Protein AF-A0A6G0MC80-F1 (afdb_monomer_lite)

pLDDT: mean 71.95, std 14.94, range [43.91, 88.69]

Foldseek 3Di:
DDPLVVVVVVQVVQVKDWDQDDPPDRWIKIAHHPADPVDDELPGIDTHSVSVVVSVVVVVVVVVVVVVVVVVVVPDDPDDDDDDDD

Radius of gyration: 21.91 Å; chains: 1; bounding box: 46×22×78 Å

Organism: NCBI:txid53985

Sequence (86 aa):
MSGFTKRWAELTKQGWKSRRPTGLSDDHTYLRPGKTKKDLRGVDYFVGAEELMAYLDEIELAAARNDTAAQRGALGHGGDNIAEAG

Secondary structure (DSSP, 8-state):
--HHHHHHHHHHHTT-EEE---SS----EEE-TT--TTS-BTTTEEESHHHHHHHHHHHHHHHHHHHHHHHTTSS-----------

Structure (mmCIF, N/CA/C/O backbone):
data_AF-A0A6G0MC80-F1
#
_entry.id   AF-A0A6G0MC80-F1
#
loop_
_atom_site.group_PDB
_atom_site.id
_atom_site.type_symbol
_atom_site.label_atom_id
_atom_site.label_alt_id
_atom_site.label_comp_id
_atom_site.label_asym_id
_atom_site.label_entity_id
_atom_site.label_seq_id
_atom_site.pdbx_PDB_ins_code
_atom_site.Cartn_x
_atom_site.Cartn_y
_atom_site.Cartn_z
_atom_site.occupancy
_atom_site.B_iso_or_equiv
_atom_site.auth_seq_id
_atom_site.auth_comp_id
_atom_site.auth_asym_id
_atom_site.auth_atom_id
_atom_site.pdbx_PDB_model_num
ATOM 1 N N . MET A 1 1 ? 19.708 4.208 -5.669 1.00 46.78 1 MET A N 1
ATOM 2 C CA . MET A 1 1 ? 18.489 4.227 -4.829 1.00 46.78 1 MET A CA 1
ATOM 3 C C . MET A 1 1 ? 17.543 3.167 -5.363 1.00 46.78 1 MET A C 1
ATOM 5 O O . MET A 1 1 ? 17.137 3.272 -6.514 1.00 46.78 1 MET A O 1
ATOM 9 N N . SER A 1 2 ? 17.279 2.127 -4.578 1.00 63.38 2 SER A N 1
ATOM 10 C CA . SER A 1 2 ? 16.453 0.970 -4.947 1.00 63.38 2 SER A CA 1
ATOM 11 C C . SER A 1 2 ? 15.010 1.394 -5.265 1.00 63.38 2 SER A C 1
ATOM 13 O O . SER A 1 2 ? 14.500 2.325 -4.640 1.00 63.38 2 SER A O 1
ATOM 15 N N . GLY A 1 3 ? 14.338 0.723 -6.211 1.00 75.06 3 GLY A N 1
ATOM 16 C CA . GLY A 1 3 ? 12.968 1.069 -6.642 1.00 75.06 3 GLY A CA 1
ATOM 17 C C . GLY A 1 3 ? 11.953 1.138 -5.492 1.00 75.06 3 GLY A C 1
ATOM 18 O O . GLY A 1 3 ? 11.103 2.028 -5.466 1.00 75.06 3 GLY A O 1
ATOM 19 N N . PHE A 1 4 ? 12.136 0.295 -4.471 1.00 78.94 4 PHE A N 1
ATOM 20 C CA . PHE A 1 4 ? 11.351 0.301 -3.236 1.00 78.94 4 PHE A CA 1
ATOM 21 C C . PHE A 1 4 ? 11.342 1.662 -2.529 1.00 78.94 4 PHE A C 1
ATOM 23 O O . PHE A 1 4 ? 10.287 2.139 -2.132 1.00 78.94 4 PHE A O 1
ATOM 30 N N . THR A 1 5 ? 12.492 2.331 -2.393 1.00 81.44 5 THR A N 1
ATOM 31 C CA . THR A 1 5 ? 12.584 3.600 -1.652 1.00 81.44 5 THR A CA 1
ATOM 32 C C . THR A 1 5 ? 11.783 4.711 -2.328 1.00 81.44 5 THR A C 1
ATOM 34 O O . THR A 1 5 ? 11.151 5.514 -1.645 1.00 81.44 5 THR A O 1
ATOM 37 N N . LYS A 1 6 ? 11.777 4.744 -3.667 1.00 84.19 6 LYS A N 1
ATOM 38 C CA . LYS A 1 6 ? 10.980 5.712 -4.432 1.00 84.19 6 LYS A CA 1
ATOM 39 C C . LYS A 1 6 ? 9.487 5.438 -4.281 1.00 84.19 6 LYS A C 1
ATOM 41 O O . LYS A 1 6 ? 8.744 6.352 -3.943 1.00 84.19 6 LYS A O 1
ATOM 46 N N . ARG A 1 7 ? 9.067 4.180 -4.462 1.00 83.62 7 ARG A N 1
ATOM 47 C CA . ARG A 1 7 ? 7.667 3.769 -4.267 1.00 83.62 7 ARG A CA 1
ATOM 48 C C . ARG A 1 7 ? 7.203 4.063 -2.841 1.00 83.62 7 ARG A C 1
ATOM 50 O O . ARG A 1 7 ? 6.158 4.668 -2.643 1.00 83.62 7 ARG A O 1
ATOM 57 N N . TRP A 1 8 ? 8.023 3.745 -1.843 1.00 85.88 8 TRP A N 1
ATOM 58 C CA . TRP A 1 8 ? 7.737 4.047 -0.444 1.00 85.88 8 TRP A CA 1
ATOM 59 C C . TRP A 1 8 ? 7.558 5.548 -0.178 1.00 85.88 8 TRP A C 1
ATOM 61 O O . TRP A 1 8 ? 6.654 5.923 0.563 1.00 85.88 8 TRP A O 1
ATOM 71 N N . ALA A 1 9 ? 8.362 6.414 -0.805 1.00 87.56 9 ALA A N 1
ATOM 72 C CA . ALA A 1 9 ? 8.210 7.865 -0.687 1.00 87.56 9 ALA A CA 1
ATOM 73 C C . ALA A 1 9 ? 6.879 8.383 -1.271 1.00 87.56 9 ALA A C 1
ATOM 75 O O . ALA A 1 9 ? 6.289 9.317 -0.734 1.00 87.56 9 ALA A O 1
ATOM 76 N N . GLU A 1 10 ? 6.382 7.776 -2.350 1.00 88.69 10 GLU A N 1
ATOM 77 C CA . GLU A 1 10 ? 5.066 8.102 -2.918 1.00 88.69 10 GLU A CA 1
ATOM 78 C C . GLU A 1 10 ? 3.926 7.602 -2.018 1.00 88.69 10 GLU A C 1
ATOM 80 O O . GLU A 1 10 ? 2.917 8.283 -1.834 1.00 88.69 10 GLU A O 1
ATOM 85 N N . LEU A 1 11 ? 4.094 6.433 -1.398 1.00 86.44 11 LEU A N 1
ATOM 86 C CA . LEU A 1 11 ?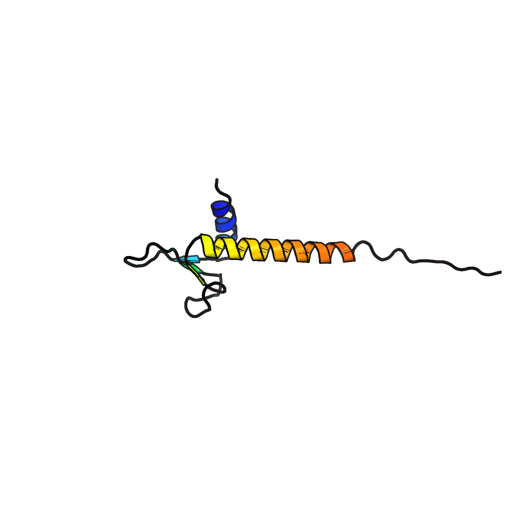 3.119 5.883 -0.458 1.00 86.44 11 LEU A CA 1
ATOM 87 C C . LEU A 1 11 ? 3.018 6.732 0.810 1.00 86.44 11 LEU A C 1
ATOM 89 O O . LEU A 1 11 ? 1.916 7.051 1.256 1.00 86.44 11 LEU A O 1
ATOM 93 N N . THR A 1 12 ? 4.140 7.160 1.386 1.00 85.88 12 THR A N 1
ATOM 94 C CA . THR A 1 12 ? 4.108 8.029 2.570 1.00 85.88 12 THR A CA 1
ATOM 95 C C . THR A 1 12 ? 3.443 9.374 2.280 1.00 85.88 12 THR A C 1
ATOM 97 O O . THR A 1 12 ? 2.698 9.855 3.133 1.00 85.88 12 THR A O 1
ATOM 100 N N . LYS A 1 13 ? 3.596 9.941 1.071 1.00 87.00 13 LYS A N 1
ATOM 101 C CA . LYS A 1 13 ? 2.833 11.133 0.638 1.00 87.00 13 LYS A CA 1
ATOM 102 C C . LYS A 1 13 ? 1.328 10.885 0.576 1.00 87.00 13 LYS A C 1
ATOM 104 O O . LYS A 1 13 ? 0.553 11.750 0.966 1.00 87.00 13 LYS A O 1
ATOM 109 N N . GLN A 1 14 ? 0.915 9.701 0.131 1.00 84.25 14 GLN A N 1
ATOM 110 C CA . GLN A 1 14 ? -0.492 9.288 0.136 1.00 84.25 14 GLN A CA 1
ATOM 111 C C . GLN A 1 14 ? -1.023 8.994 1.551 1.00 84.25 14 GLN A C 1
ATOM 113 O O . GLN A 1 14 ? -2.206 8.715 1.716 1.00 84.25 14 GLN A O 1
ATOM 118 N N . GLY A 1 15 ? -0.173 9.060 2.582 1.00 87.50 15 GLY A N 1
ATOM 119 C CA . GLY A 1 15 ? -0.539 8.842 3.981 1.00 87.50 15 GLY A CA 1
ATOM 120 C C . GLY A 1 15 ? -0.368 7.400 4.460 1.00 87.50 15 GLY A C 1
ATOM 121 O O . GLY A 1 15 ? -0.899 7.045 5.517 1.00 87.50 15 GLY A O 1
ATOM 122 N N . TRP A 1 16 ? 0.352 6.562 3.709 1.00 88.69 16 TRP A N 1
ATOM 123 C CA . TRP A 1 16 ? 0.726 5.228 4.175 1.00 88.69 16 TRP A CA 1
ATOM 124 C C . TRP A 1 16 ? 1.639 5.318 5.395 1.00 88.69 16 TRP A C 1
ATOM 126 O O . TRP A 1 16 ? 2.480 6.212 5.516 1.00 88.69 16 TRP A O 1
ATOM 136 N N . LYS A 1 17 ? 1.483 4.360 6.309 1.00 85.25 17 LYS A N 1
ATOM 137 C CA . LYS A 1 17 ? 2.236 4.304 7.565 1.00 85.25 17 LYS A CA 1
ATOM 138 C C . LYS A 1 17 ? 2.934 2.962 7.689 1.00 85.25 17 LYS A C 1
ATOM 140 O O . LYS A 1 17 ? 2.297 1.925 7.549 1.00 85.25 17 LYS A O 1
ATOM 145 N N . SER A 1 18 ? 4.225 2.961 8.005 1.00 85.12 18 SER A N 1
ATOM 146 C CA . SER A 1 18 ? 4.909 1.750 8.460 1.00 85.12 18 SER A CA 1
ATOM 147 C C . SER A 1 18 ? 4.887 1.683 9.984 1.00 85.12 18 SER A C 1
ATOM 149 O O . SER A 1 18 ? 5.053 2.679 10.689 1.00 85.12 18 SER A O 1
ATOM 151 N N . ARG A 1 19 ? 4.665 0.484 10.509 1.00 80.94 19 ARG A N 1
ATOM 152 C CA . ARG A 1 19 ? 4.809 0.144 11.917 1.00 80.94 19 ARG A CA 1
ATOM 153 C C . ARG A 1 19 ? 5.945 -0.850 12.036 1.00 80.94 19 ARG A C 1
ATOM 155 O O . ARG A 1 19 ? 5.921 -1.913 11.418 1.00 80.94 19 ARG A O 1
ATOM 162 N N . ARG A 1 20 ? 6.933 -0.480 12.846 1.00 75.31 20 ARG A N 1
ATOM 163 C CA . ARG A 1 20 ? 8.000 -1.397 13.228 1.00 75.31 20 ARG A CA 1
ATOM 164 C C . ARG A 1 20 ? 7.391 -2.564 14.005 1.00 75.31 20 ARG A C 1
ATOM 166 O O . ARG A 1 20 ? 6.421 -2.339 14.745 1.00 75.31 20 ARG A O 1
ATOM 173 N N . PRO A 1 21 ? 7.913 -3.782 13.835 1.00 76.44 21 PRO A N 1
ATOM 174 C CA . PRO A 1 21 ? 7.490 -4.877 14.679 1.00 76.44 21 PRO A CA 1
ATOM 175 C C . PRO A 1 21 ? 7.811 -4.545 16.137 1.00 76.44 21 PRO A C 1
ATOM 177 O O . PRO A 1 21 ? 8.812 -3.902 16.457 1.00 76.44 21 PRO A O 1
ATOM 180 N N . THR A 1 22 ? 6.912 -4.933 17.031 1.00 61.69 22 THR A N 1
ATOM 181 C CA . TH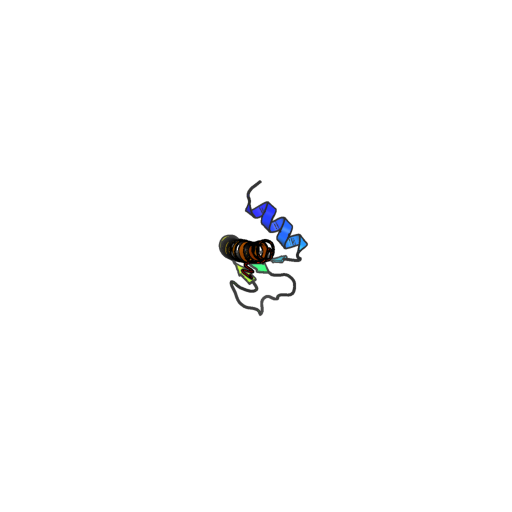R A 1 22 ? 7.094 -4.782 18.474 1.00 61.69 22 THR A CA 1
ATOM 182 C C . THR A 1 22 ? 7.477 -6.146 19.037 1.00 61.69 22 THR A C 1
ATOM 184 O O . THR A 1 22 ? 6.621 -7.028 19.075 1.00 61.69 22 THR A O 1
ATOM 187 N N . GLY A 1 23 ? 8.732 -6.324 19.461 1.00 70.62 23 GLY A N 1
ATOM 188 C CA . GLY A 1 23 ? 9.225 -7.568 20.070 1.00 70.62 23 GLY A CA 1
ATOM 189 C C . GLY A 1 23 ? 10.182 -8.366 19.173 1.00 70.62 23 GLY A C 1
ATOM 190 O O . GLY A 1 23 ? 11.056 -7.777 18.552 1.00 70.62 23 GLY A O 1
ATOM 191 N N . LEU A 1 24 ? 10.012 -9.695 19.151 1.00 70.56 24 LEU A N 1
ATOM 192 C CA . LEU A 1 24 ? 10.843 -10.700 18.453 1.00 70.56 24 LEU A CA 1
ATOM 193 C C . LEU A 1 24 ? 10.495 -10.919 16.969 1.00 70.56 24 LEU A C 1
ATOM 195 O O . LEU A 1 24 ? 11.114 -11.756 16.325 1.00 70.56 24 LEU A O 1
ATOM 199 N N . SER A 1 25 ? 9.483 -10.236 16.433 1.00 63.44 25 SER A N 1
ATOM 200 C CA . SER A 1 25 ? 9.221 -10.276 14.990 1.00 63.44 25 SER A CA 1
ATOM 201 C C . SER A 1 25 ? 10.149 -9.299 14.281 1.00 63.44 25 SER A C 1
ATOM 203 O O . SER A 1 25 ? 10.265 -8.156 14.707 1.00 63.44 25 SER A O 1
ATOM 205 N N . ASP A 1 26 ? 10.747 -9.711 13.171 1.00 69.06 26 ASP A N 1
ATOM 206 C CA . ASP A 1 26 ? 11.518 -8.825 12.289 1.00 69.06 26 ASP A CA 1
ATOM 207 C C . ASP A 1 26 ? 10.636 -8.168 11.209 1.00 69.06 26 ASP A C 1
ATOM 209 O O . ASP A 1 26 ? 11.033 -7.208 10.539 1.00 69.06 26 ASP A O 1
ATOM 213 N N . ASP A 1 27 ? 9.389 -8.628 11.076 1.00 76.19 27 ASP A N 1
ATOM 214 C CA . ASP A 1 27 ? 8.502 -8.209 10.001 1.00 76.19 27 ASP A CA 1
ATOM 215 C C . ASP A 1 27 ? 7.916 -6.805 10.202 1.00 76.19 27 ASP A C 1
ATOM 217 O O . ASP A 1 27 ? 7.075 -6.541 11.070 1.00 76.19 27 ASP A O 1
ATOM 221 N N . HIS A 1 28 ? 8.305 -5.880 9.326 1.00 81.00 28 HIS A N 1
ATOM 222 C CA . HIS A 1 28 ? 7.684 -4.561 9.246 1.00 81.00 28 HIS A CA 1
ATOM 223 C C . HIS A 1 28 ? 6.239 -4.658 8.765 1.00 81.00 28 HIS A C 1
ATOM 225 O O . HIS A 1 28 ? 5.952 -5.246 7.730 1.00 81.00 28 HIS A O 1
ATOM 231 N N . THR A 1 29 ? 5.317 -4.027 9.493 1.00 84.94 29 THR A N 1
ATOM 232 C CA . THR A 1 29 ? 3.920 -3.926 9.062 1.00 84.94 29 THR A CA 1
ATOM 233 C C . THR A 1 29 ? 3.704 -2.620 8.305 1.00 84.94 29 THR A C 1
ATOM 235 O O . THR A 1 29 ? 3.997 -1.547 8.825 1.00 84.94 29 THR A O 1
ATOM 238 N N . TYR A 1 30 ? 3.127 -2.676 7.115 1.00 86.56 30 TYR A N 1
ATOM 239 C CA . TYR A 1 30 ? 2.770 -1.524 6.296 1.00 86.56 30 TYR A CA 1
ATOM 240 C C . TYR A 1 30 ? 1.252 -1.354 6.272 1.00 86.56 30 TYR A C 1
ATOM 242 O O . TYR A 1 30 ? 0.514 -2.314 6.085 1.00 86.56 30 TYR A O 1
ATOM 250 N N . LEU A 1 31 ? 0.774 -0.135 6.502 1.00 85.62 31 LEU A N 1
ATOM 251 C CA . LEU A 1 31 ? -0.641 0.197 6.653 1.00 85.62 31 LEU A CA 1
ATOM 252 C C . LEU A 1 31 ? -1.050 1.229 5.610 1.00 85.62 31 LEU A C 1
ATOM 254 O O . LEU A 1 31 ? -0.377 2.255 5.449 1.00 85.62 31 LEU A O 1
ATOM 258 N N . ARG A 1 32 ? -2.191 0.984 4.962 1.00 83.38 32 ARG A N 1
ATOM 259 C CA . ARG A 1 32 ? -2.790 1.954 4.048 1.00 83.38 32 ARG A CA 1
ATOM 260 C C . ARG A 1 32 ? -3.306 3.203 4.768 1.00 83.38 32 ARG A C 1
ATOM 262 O O . ARG A 1 32 ? -3.743 3.125 5.920 1.00 83.38 32 ARG A O 1
ATOM 269 N N . PRO A 1 33 ? -3.301 4.359 4.084 1.00 82.00 33 PRO A N 1
ATOM 270 C CA . PRO A 1 33 ? -3.945 5.568 4.573 1.00 82.00 33 PRO A CA 1
ATOM 271 C C . PRO A 1 33 ? -5.428 5.302 4.826 1.00 82.00 33 PRO A C 1
ATOM 273 O O . PRO A 1 33 ? -6.112 4.695 4.006 1.00 82.00 33 PRO A O 1
ATOM 276 N N . GLY A 1 34 ? -5.924 5.730 5.985 1.00 75.19 34 GLY A N 1
ATOM 277 C CA . GLY A 1 34 ? -7.325 5.538 6.373 1.00 75.19 34 GLY A CA 1
ATOM 278 C C . GLY A 1 34 ? -7.699 4.112 6.793 1.00 75.19 34 GLY A C 1
ATOM 279 O O . GLY A 1 34 ? -8.852 3.881 7.145 1.00 75.19 34 GLY A O 1
ATOM 280 N N . LYS A 1 35 ? -6.750 3.167 6.801 1.00 74.62 35 LYS A N 1
ATOM 281 C CA . LYS A 1 35 ? -6.971 1.780 7.226 1.00 74.62 35 LYS A CA 1
ATOM 282 C C . LYS A 1 35 ? -6.336 1.489 8.574 1.00 74.62 35 LYS A C 1
ATOM 284 O O . LYS A 1 35 ? -5.413 2.173 9.024 1.00 74.62 35 LYS A O 1
ATOM 289 N N . THR A 1 36 ? -6.848 0.466 9.245 1.00 65.69 36 THR A N 1
ATOM 290 C CA . THR A 1 36 ? -6.393 0.071 10.577 1.00 65.69 36 THR A CA 1
ATOM 291 C C . THR A 1 36 ? -5.994 -1.398 10.612 1.00 65.69 36 THR A C 1
ATOM 293 O O . THR A 1 36 ? -6.335 -2.185 9.742 1.00 65.69 36 THR A O 1
ATOM 296 N N . LYS A 1 37 ? -5.281 -1.810 11.666 1.00 61.06 37 LYS A N 1
ATOM 297 C CA . LYS A 1 37 ? -4.863 -3.212 11.873 1.00 61.06 37 LYS A CA 1
ATOM 298 C C . LYS A 1 37 ? -6.036 -4.194 12.102 1.00 61.06 37 LYS A C 1
ATOM 300 O O . LYS A 1 37 ? -5.786 -5.352 12.410 1.00 61.06 37 LYS A O 1
ATOM 305 N N . LYS A 1 38 ? -7.287 -3.715 12.037 1.00 65.31 38 LYS A N 1
ATOM 306 C CA . LYS A 1 38 ? -8.520 -4.518 12.081 1.00 65.31 38 LYS A CA 1
ATOM 307 C C . LYS A 1 38 ? -8.962 -5.002 10.699 1.00 65.31 38 LYS A C 1
ATOM 309 O O . LYS A 1 38 ? -9.831 -5.861 10.619 1.00 65.31 38 LYS A O 1
ATOM 314 N N . ASP A 1 39 ? -8.408 -4.417 9.647 1.00 69.00 39 ASP A N 1
ATOM 315 C CA . ASP A 1 39 ? -8.761 -4.723 8.271 1.00 69.00 39 ASP A CA 1
ATOM 316 C C . ASP A 1 39 ? -7.976 -5.954 7.745 1.00 69.00 39 ASP A C 1
ATOM 318 O O . ASP A 1 39 ? -7.256 -6.588 8.510 1.00 69.00 39 ASP A O 1
ATOM 322 N N . LEU A 1 40 ? -8.119 -6.354 6.476 1.00 76.44 40 LEU A N 1
ATOM 323 C CA . LEU A 1 40 ? -7.597 -7.638 5.970 1.00 76.44 40 LEU A CA 1
ATOM 324 C C . LEU A 1 40 ? -6.089 -7.598 5.639 1.00 76.44 40 LEU A C 1
ATOM 326 O O . LEU A 1 40 ? -5.594 -6.627 5.057 1.00 76.44 40 LEU A O 1
ATOM 330 N N . ARG A 1 41 ? -5.352 -8.676 5.961 1.00 82.25 41 ARG A N 1
ATOM 331 C CA . ARG A 1 41 ? -3.938 -8.846 5.559 1.00 82.25 41 ARG A CA 1
ATOM 332 C C . ARG A 1 41 ? -3.837 -9.014 4.043 1.00 82.25 41 ARG A C 1
ATOM 334 O O . ARG A 1 41 ? -4.652 -9.721 3.461 1.00 82.25 41 ARG A O 1
ATOM 341 N N . GLY A 1 42 ? -2.843 -8.386 3.421 1.00 76.50 42 GLY A N 1
ATOM 342 C CA . GLY A 1 42 ? -2.638 -8.427 1.968 1.00 76.50 42 GLY A CA 1
ATOM 343 C C . GLY A 1 42 ? -3.593 -7.521 1.187 1.00 76.50 42 GLY A C 1
ATOM 344 O O . GLY A 1 42 ? -3.543 -7.473 -0.036 1.00 76.50 42 GLY A O 1
ATOM 345 N N . VAL A 1 43 ? -4.456 -6.786 1.892 1.00 74.75 43 VAL A N 1
ATOM 346 C CA . VAL A 1 43 ? -5.379 -5.817 1.302 1.00 74.75 43 VAL A CA 1
ATOM 347 C C . VAL A 1 43 ? -5.179 -4.482 2.004 1.00 74.75 43 VAL A C 1
ATOM 349 O O . VAL A 1 43 ? -4.745 -3.513 1.393 1.00 74.75 43 VAL A O 1
ATOM 352 N N . ASP A 1 44 ? -5.432 -4.414 3.308 1.00 81.50 44 ASP A N 1
ATOM 353 C CA . ASP A 1 44 ? -5.416 -3.174 4.087 1.00 81.50 44 ASP A CA 1
ATOM 354 C C . ASP A 1 44 ? -4.151 -2.977 4.926 1.00 81.50 44 ASP A C 1
ATOM 356 O O . ASP A 1 44 ? -3.710 -1.838 5.130 1.00 81.50 44 ASP A O 1
ATOM 360 N N . TYR A 1 45 ? -3.554 -4.079 5.380 1.00 82.75 45 TYR A N 1
ATOM 361 C CA . TYR A 1 45 ? -2.228 -4.092 5.982 1.00 82.75 45 TYR A CA 1
ATOM 362 C C . TYR A 1 45 ? -1.368 -5.201 5.376 1.00 82.75 45 TYR A C 1
ATOM 364 O O . TYR A 1 45 ? -1.858 -6.284 5.068 1.00 82.75 45 TYR A O 1
ATOM 372 N N . PHE A 1 46 ? -0.078 -4.930 5.231 1.00 86.06 46 PHE A N 1
ATOM 373 C CA . PHE A 1 46 ? 0.902 -5.826 4.621 1.00 86.06 46 PHE A CA 1
ATOM 374 C C . PHE A 1 46 ? 2.012 -6.101 5.618 1.00 86.06 46 PHE A C 1
ATOM 376 O O . PHE A 1 46 ? 2.386 -5.217 6.393 1.00 86.06 46 PHE A O 1
ATOM 383 N N . VAL A 1 47 ? 2.523 -7.321 5.628 1.00 85.31 47 VAL A N 1
ATOM 384 C CA . VAL A 1 47 ? 3.595 -7.734 6.529 1.00 85.31 47 VAL A CA 1
ATOM 385 C C . VAL A 1 47 ? 4.811 -8.064 5.673 1.00 85.31 47 VAL A C 1
ATOM 387 O O . VAL A 1 47 ? 4.783 -8.987 4.870 1.00 85.31 47 VAL A O 1
ATOM 390 N N . GLY A 1 48 ? 5.869 -7.272 5.822 1.00 85.81 48 GLY A N 1
ATOM 391 C CA . GLY A 1 48 ? 7.080 -7.369 5.016 1.00 85.81 48 GLY A CA 1
ATOM 392 C C . GLY A 1 48 ? 7.035 -6.534 3.734 1.00 85.81 48 GLY A C 1
ATOM 393 O O . GLY A 1 48 ? 5.981 -6.122 3.242 1.00 85.81 48 GLY A O 1
ATOM 394 N N . ALA A 1 49 ? 8.225 -6.230 3.213 1.00 84.38 49 ALA A N 1
ATOM 395 C CA . ALA A 1 49 ? 8.377 -5.446 1.990 1.00 84.38 49 ALA A CA 1
ATOM 396 C C . ALA A 1 49 ? 7.948 -6.235 0.742 1.00 84.38 49 ALA A C 1
ATOM 398 O O . ALA A 1 49 ? 7.492 -5.62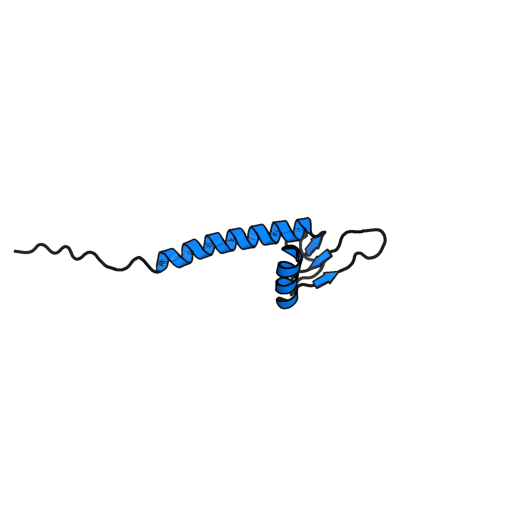7 -0.220 1.00 84.38 49 ALA A O 1
ATOM 399 N N . GLU A 1 50 ? 8.061 -7.567 0.766 1.00 85.56 50 GLU A N 1
ATOM 400 C CA . GLU A 1 50 ? 7.680 -8.445 -0.348 1.00 85.56 50 GLU A CA 1
ATOM 401 C C . GLU A 1 50 ? 6.172 -8.415 -0.617 1.00 85.56 50 GLU A C 1
ATOM 403 O O . GLU A 1 50 ? 5.772 -8.145 -1.747 1.00 85.56 50 GLU A O 1
ATOM 408 N N . GLU A 1 51 ? 5.332 -8.588 0.416 1.00 87.44 51 GLU A N 1
ATOM 409 C CA . GLU A 1 51 ? 3.868 -8.485 0.277 1.00 87.44 51 GLU A CA 1
ATOM 410 C C . GLU A 1 51 ? 3.451 -7.108 -0.245 1.00 87.44 51 GLU A C 1
ATOM 412 O O . GLU A 1 51 ? 2.615 -6.997 -1.142 1.00 87.44 51 GLU A O 1
ATOM 417 N N . LEU A 1 52 ? 4.051 -6.047 0.305 1.00 85.50 52 LEU A N 1
ATOM 418 C CA . LEU A 1 52 ? 3.768 -4.689 -0.137 1.00 85.50 52 LEU A CA 1
ATOM 419 C C . LEU A 1 52 ? 4.150 -4.499 -1.611 1.00 85.50 52 LEU A C 1
ATOM 421 O O . LEU A 1 52 ? 3.387 -3.908 -2.367 1.00 85.50 52 LEU 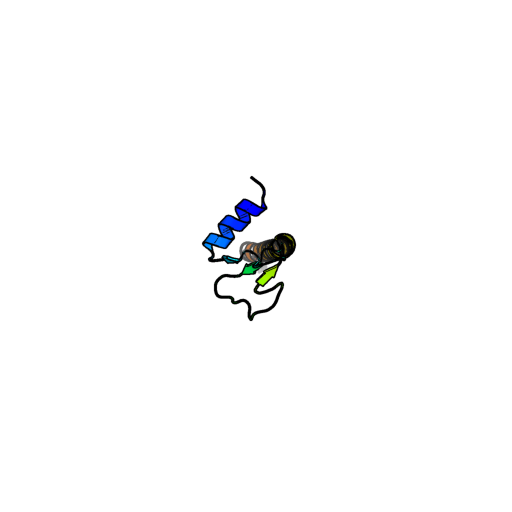A O 1
ATOM 425 N N . MET A 1 53 ? 5.319 -4.984 -2.026 1.00 86.00 53 MET A N 1
ATOM 426 C CA . MET A 1 53 ? 5.800 -4.815 -3.397 1.00 86.00 53 MET A CA 1
ATOM 427 C C . MET A 1 53 ? 4.966 -5.593 -4.409 1.00 86.00 53 MET A C 1
ATOM 429 O O . MET A 1 53 ? 4.642 -5.023 -5.447 1.00 86.00 53 MET A O 1
ATOM 433 N N . ALA A 1 54 ? 4.568 -6.829 -4.096 1.00 87.62 54 ALA A N 1
ATOM 434 C CA . ALA A 1 54 ? 3.685 -7.614 -4.956 1.00 87.62 54 ALA A CA 1
ATOM 435 C C . ALA A 1 54 ? 2.347 -6.895 -5.184 1.00 87.62 54 ALA A C 1
ATOM 437 O O . ALA A 1 54 ? 1.910 -6.739 -6.320 1.00 87.62 54 ALA A O 1
ATOM 438 N N . TYR A 1 55 ? 1.750 -6.355 -4.118 1.00 85.88 55 TYR A N 1
ATOM 439 C CA . TYR A 1 55 ? 0.511 -5.582 -4.215 1.00 85.88 55 TYR A CA 1
ATOM 440 C C . TYR A 1 55 ? 0.665 -4.303 -5.053 1.00 85.88 55 TYR A C 1
ATOM 442 O O . TYR A 1 55 ? -0.222 -3.950 -5.829 1.00 85.88 55 TYR A O 1
ATOM 450 N N . LEU A 1 56 ? 1.789 -3.591 -4.914 1.00 84.69 56 LEU A N 1
ATOM 451 C CA . LEU A 1 56 ? 2.059 -2.401 -5.725 1.00 84.69 56 LEU A CA 1
ATOM 452 C C . LEU A 1 56 ? 2.256 -2.749 -7.199 1.00 84.69 56 LEU A C 1
ATOM 454 O O . LEU A 1 56 ? 1.715 -2.041 -8.040 1.00 84.69 56 LEU A O 1
ATOM 458 N N . ASP A 1 57 ? 2.983 -3.824 -7.506 1.00 86.56 57 ASP A N 1
ATOM 459 C CA . ASP A 1 57 ? 3.156 -4.288 -8.884 1.00 86.56 57 ASP A CA 1
ATOM 460 C C . ASP A 1 57 ? 1.813 -4.703 -9.498 1.00 86.56 57 ASP A C 1
ATOM 462 O O . ASP A 1 57 ? 1.538 -4.356 -10.645 1.00 86.56 57 ASP A O 1
ATOM 466 N N . GLU A 1 58 ? 0.934 -5.364 -8.738 1.00 86.25 58 GLU A N 1
ATOM 467 C CA . GLU A 1 58 ? -0.425 -5.681 -9.189 1.00 86.25 58 GLU A CA 1
ATOM 468 C C . GLU A 1 58 ? -1.259 -4.423 -9.458 1.00 86.25 58 GLU A C 1
ATOM 470 O O . GLU A 1 58 ? -1.925 -4.345 -10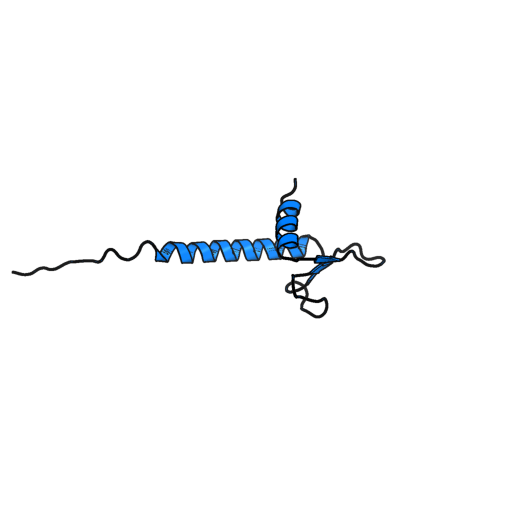.493 1.00 86.25 58 GLU A O 1
ATOM 475 N N . ILE A 1 59 ? -1.209 -3.417 -8.574 1.00 82.38 59 ILE A N 1
ATOM 476 C CA . ILE A 1 59 ? -1.882 -2.131 -8.807 1.00 82.38 59 ILE A CA 1
ATOM 477 C C . ILE A 1 59 ? -1.318 -1.438 -10.037 1.00 82.38 59 ILE A C 1
ATOM 479 O O . ILE A 1 59 ? -2.097 -0.952 -10.849 1.00 82.38 59 ILE A O 1
ATOM 483 N N . GLU A 1 60 ? 0.003 -1.336 -10.169 1.00 82.00 60 GLU A N 1
ATOM 484 C CA . GLU A 1 60 ? 0.629 -0.651 -11.300 1.00 82.00 60 GLU A CA 1
ATOM 485 C C . GLU A 1 60 ? 0.310 -1.369 -12.612 1.00 82.00 60 GLU A C 1
ATOM 487 O O . GLU A 1 60 ? -0.033 -0.717 -13.596 1.00 82.00 60 GLU A O 1
ATOM 492 N N . LEU A 1 61 ? 0.321 -2.703 -12.620 1.00 78.88 61 LEU A N 1
ATOM 493 C CA . LEU A 1 61 ? -0.088 -3.502 -13.772 1.00 78.88 61 LEU A CA 1
ATOM 494 C C . LEU A 1 61 ? -1.575 -3.300 -14.103 1.00 78.88 61 LEU A C 1
ATOM 496 O O . LEU A 1 61 ? -1.938 -3.142 -15.271 1.00 78.88 61 LEU A O 1
ATOM 500 N N . ALA A 1 62 ? -2.443 -3.263 -13.091 1.00 77.56 62 ALA A N 1
ATOM 501 C CA . ALA A 1 62 ? -3.867 -2.989 -13.266 1.00 77.56 62 ALA A CA 1
ATOM 502 C C . ALA A 1 62 ? -4.126 -1.551 -13.748 1.00 77.56 62 ALA A C 1
ATOM 504 O O . ALA A 1 62 ? -4.974 -1.332 -14.614 1.00 77.56 62 ALA A O 1
ATOM 505 N N . ALA A 1 63 ? -3.375 -0.574 -13.237 1.00 74.06 63 ALA A N 1
ATOM 506 C CA . ALA A 1 63 ? -3.437 0.821 -13.650 1.00 74.06 63 ALA A CA 1
ATOM 507 C C . ALA A 1 63 ? -2.964 0.984 -15.100 1.00 74.06 63 ALA A C 1
ATOM 509 O O . ALA A 1 63 ? -3.670 1.599 -15.893 1.00 74.06 63 ALA A O 1
ATOM 510 N N . ALA A 1 64 ? -1.852 0.351 -15.482 1.00 72.75 64 ALA A N 1
ATOM 511 C CA . ALA A 1 64 ? -1.353 0.340 -16.858 1.00 72.75 64 ALA A CA 1
ATOM 512 C C . ALA A 1 64 ? -2.357 -0.301 -17.834 1.00 72.75 64 ALA A C 1
ATOM 514 O O . ALA A 1 64 ? -2.562 0.179 -18.954 1.00 72.75 64 ALA A O 1
ATOM 515 N N . ARG A 1 65 ? -3.050 -1.361 -17.399 1.00 67.31 65 ARG A N 1
ATOM 516 C CA . ARG A 1 65 ? -4.132 -1.975 -18.180 1.00 67.31 65 ARG A CA 1
ATOM 517 C C . ARG A 1 65 ? -5.329 -1.033 -18.347 1.00 67.31 65 ARG A C 1
ATOM 519 O O . ARG A 1 65 ? -5.916 -0.997 -19.428 1.00 67.31 65 ARG A O 1
ATOM 526 N N . ASN A 1 66 ? -5.678 -0.269 -17.314 1.00 58.88 66 ASN A N 1
ATOM 527 C CA . ASN A 1 66 ? -6.763 0.715 -17.372 1.00 58.88 66 ASN A CA 1
ATOM 528 C C . ASN A 1 66 ? -6.399 1.959 -18.200 1.00 58.88 66 ASN A C 1
ATOM 530 O O . ASN A 1 66 ? -7.267 2.492 -18.891 1.00 58.88 66 ASN A O 1
ATOM 534 N N . ASP A 1 67 ? -5.131 2.371 -18.220 1.00 51.97 67 ASP A N 1
ATOM 535 C CA . ASP A 1 67 ? -4.641 3.467 -19.070 1.00 51.97 67 ASP A CA 1
ATOM 536 C C . ASP A 1 67 ? -4.798 3.130 -20.569 1.00 51.97 67 ASP A C 1
ATOM 538 O O . ASP A 1 67 ? -5.239 3.945 -21.381 1.00 51.97 67 ASP A O 1
ATOM 542 N N . THR A 1 68 ? -4.613 1.852 -20.920 1.00 49.38 68 THR A N 1
ATOM 543 C CA . THR A 1 68 ? -4.835 1.336 -22.285 1.00 49.38 68 THR A CA 1
ATOM 544 C C . THR A 1 68 ? -6.316 1.390 -22.709 1.00 49.38 68 THR A C 1
ATOM 546 O O . THR A 1 68 ? -6.623 1.512 -23.898 1.00 49.38 68 THR A O 1
ATOM 549 N N . ALA A 1 69 ? -7.257 1.318 -21.759 1.00 46.31 69 ALA A N 1
ATOM 550 C CA . ALA A 1 69 ? -8.687 1.479 -22.036 1.00 46.31 69 ALA A CA 1
ATOM 551 C C . ALA A 1 69 ? -9.082 2.959 -22.194 1.00 46.31 69 ALA A C 1
ATOM 553 O O . ALA A 1 69 ? -9.907 3.277 -23.050 1.00 46.31 69 ALA A O 1
ATOM 554 N N . ALA A 1 70 ? -8.452 3.866 -21.440 1.00 46.09 70 ALA A N 1
ATOM 555 C CA . ALA A 1 70 ? -8.670 5.307 -21.571 1.00 46.09 70 ALA A CA 1
ATOM 556 C C . ALA A 1 70 ? -8.139 5.859 -22.908 1.00 46.09 70 ALA A C 1
ATOM 558 O O . ALA A 1 70 ? -8.777 6.713 -23.524 1.00 46.09 70 ALA A O 1
ATOM 559 N N . GLN A 1 71 ? -7.027 5.322 -23.425 1.00 46.22 71 GLN A N 1
ATOM 560 C CA . GLN A 1 71 ? -6.440 5.809 -24.678 1.00 46.22 71 GLN A CA 1
ATOM 561 C C . GLN A 1 71 ? -7.187 5.347 -25.949 1.00 46.22 71 GLN A C 1
ATOM 563 O O . GLN A 1 71 ? -7.097 6.003 -26.987 1.00 46.22 71 GLN A O 1
ATOM 568 N N . ARG A 1 72 ? -8.002 4.280 -25.882 1.00 43.91 72 ARG A N 1
ATOM 569 C CA . ARG A 1 72 ? -8.845 3.809 -27.009 1.00 43.91 72 ARG A CA 1
ATOM 570 C C . ARG A 1 72 ? -10.182 4.551 -27.151 1.00 43.91 72 ARG A C 1
ATOM 572 O O . ARG A 1 72 ? -10.898 4.297 -28.112 1.00 43.91 72 ARG A O 1
ATOM 579 N N . GLY A 1 73 ? -10.504 5.479 -26.247 1.00 44.38 73 GLY A N 1
ATOM 580 C CA . GLY A 1 73 ? -11.661 6.375 -26.376 1.00 44.38 73 GLY A CA 1
ATOM 581 C C . GLY A 1 73 ? -11.397 7.645 -27.198 1.00 44.38 73 GLY A C 1
ATOM 582 O O . GLY A 1 73 ? -12.342 8.323 -27.583 1.00 44.38 73 GLY A O 1
ATOM 583 N N . ALA A 1 74 ? -10.131 7.973 -27.490 1.00 49.69 74 ALA A N 1
ATOM 584 C CA . ALA A 1 74 ? -9.752 9.218 -28.173 1.00 49.69 74 ALA A CA 1
ATOM 585 C C . ALA A 1 74 ? -9.482 9.064 -29.687 1.00 49.69 74 ALA A C 1
ATOM 587 O O . ALA A 1 74 ? -9.257 10.056 -30.374 1.00 49.69 74 ALA A O 1
ATOM 588 N N . LEU A 1 75 ? -9.521 7.841 -30.227 1.00 48.72 75 LEU A N 1
ATOM 589 C CA . LEU A 1 75 ? -9.297 7.539 -31.649 1.00 48.72 75 LEU A CA 1
ATOM 590 C C . LEU A 1 75 ? -10.478 6.726 -32.189 1.00 48.72 75 LEU A C 1
ATOM 592 O O . LEU A 1 75 ? -10.353 5.546 -32.501 1.00 48.72 75 LEU A O 1
ATOM 596 N N . GLY A 1 76 ? -11.657 7.340 -32.228 1.00 48.41 76 GLY A N 1
ATOM 597 C CA . GLY A 1 76 ? -12.868 6.635 -32.637 1.00 48.41 76 GLY A CA 1
ATOM 598 C C . GLY A 1 76 ? -14.061 7.542 -32.891 1.00 48.41 76 GLY A C 1
ATOM 599 O O . GLY A 1 76 ? -15.141 7.248 -32.401 1.00 48.41 76 GLY A O 1
ATOM 600 N N . HIS A 1 77 ? -13.884 8.653 -33.613 1.00 47.34 77 HIS A N 1
ATOM 601 C CA . HIS A 1 77 ? -15.022 9.341 -34.230 1.00 47.34 77 HIS A CA 1
ATOM 602 C C . HIS A 1 77 ? -14.579 10.204 -35.423 1.00 47.34 77 HIS A C 1
ATOM 604 O O . HIS A 1 77 ? -14.430 11.417 -35.328 1.00 47.34 77 HIS A O 1
ATOM 610 N N . GLY A 1 78 ? -14.345 9.559 -36.563 1.00 47.69 78 GLY A N 1
ATOM 611 C CA . GLY A 1 78 ? -14.184 10.206 -37.866 1.00 47.69 78 GLY A CA 1
ATOM 612 C C . GLY A 1 78 ? -15.040 9.444 -38.863 1.00 47.69 78 GLY A C 1
ATOM 613 O O . GLY A 1 78 ? -14.526 8.599 -39.582 1.00 47.69 78 GLY A O 1
ATOM 614 N N . GLY A 1 79 ? -16.350 9.664 -38.759 1.00 48.59 79 GLY A N 1
ATOM 615 C CA . GLY A 1 79 ? -17.399 8.847 -39.349 1.00 48.59 79 GLY A CA 1
ATOM 616 C C . GLY A 1 79 ? -17.322 8.696 -40.862 1.00 48.59 79 GLY A C 1
ATOM 617 O O . GLY A 1 79 ? -17.067 9.642 -41.612 1.00 48.59 79 GLY A O 1
ATOM 618 N N . ASP A 1 80 ? -17.627 7.473 -41.260 1.00 55.78 80 ASP A N 1
ATOM 619 C CA . ASP A 1 80 ? -18.090 7.054 -42.566 1.00 55.78 80 ASP A CA 1
ATOM 620 C C . ASP A 1 80 ? -19.132 8.040 -43.111 1.00 55.78 80 ASP A C 1
ATOM 622 O O . ASP A 1 80 ? -20.167 8.281 -42.494 1.00 55.78 80 ASP A O 1
ATOM 626 N N . ASN A 1 81 ? -18.875 8.597 -44.292 1.00 54.25 81 ASN A N 1
ATOM 627 C CA . ASN A 1 81 ? -19.917 9.189 -45.126 1.00 54.25 81 ASN A CA 1
ATOM 628 C C . ASN A 1 81 ? -19.781 8.589 -46.523 1.00 54.25 81 ASN A C 1
ATOM 630 O O . ASN A 1 81 ? -19.326 9.227 -47.469 1.00 54.25 81 ASN A O 1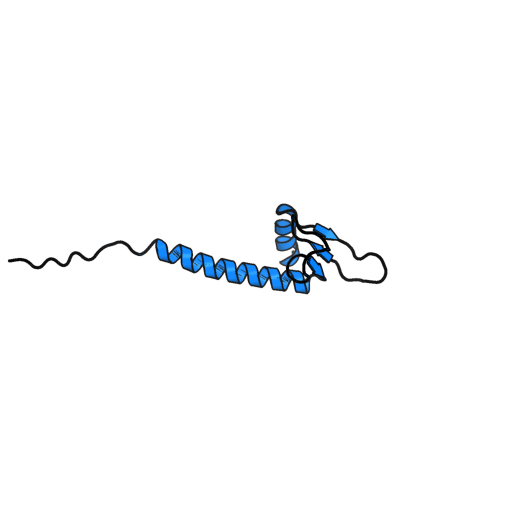
ATOM 634 N N . ILE A 1 82 ? -20.151 7.313 -46.613 1.00 57.34 82 ILE A N 1
ATOM 635 C CA . ILE A 1 82 ? -20.672 6.747 -47.849 1.00 57.34 82 ILE A CA 1
ATOM 636 C C . ILE A 1 82 ? -22.060 7.359 -48.074 1.00 57.34 82 ILE A C 1
ATOM 638 O O . ILE A 1 82 ? -22.982 7.160 -47.289 1.00 57.34 82 ILE A O 1
ATOM 642 N N . ALA A 1 83 ? -22.202 8.139 -49.133 1.00 50.28 83 ALA A N 1
ATOM 643 C CA . ALA A 1 83 ? -23.499 8.460 -49.703 1.00 50.28 83 ALA A CA 1
ATOM 644 C C . ALA A 1 83 ? -23.339 8.424 -51.221 1.00 50.28 83 ALA A C 1
ATOM 646 O O . ALA A 1 83 ? -22.967 9.408 -51.855 1.00 50.28 83 ALA A O 1
ATOM 647 N N . GLU A 1 84 ? -23.575 7.236 -51.778 1.00 47.41 84 GLU A N 1
ATOM 648 C CA . GLU A 1 84 ? -24.133 7.121 -53.120 1.00 47.41 84 GLU A CA 1
ATOM 649 C C . GLU A 1 84 ? -25.448 7.904 -53.174 1.00 47.41 84 GLU A C 1
ATOM 651 O O . GLU A 1 84 ? -26.320 7.694 -52.329 1.00 47.41 84 GLU A O 1
ATOM 656 N N . ALA A 1 85 ? -25.611 8.751 -54.188 1.00 44.66 85 ALA A N 1
ATOM 657 C CA . ALA A 1 85 ? -26.910 9.039 -54.784 1.00 44.66 85 ALA A CA 1
ATOM 658 C C . ALA A 1 85 ? -26.728 9.732 -56.144 1.00 44.66 85 ALA A C 1
ATOM 660 O O . ALA A 1 85 ? -26.246 10.862 -56.184 1.00 44.66 85 ALA A O 1
ATOM 661 N N . GLY A 1 86 ? -27.210 9.070 -57.204 1.00 50.00 86 GLY A N 1
ATOM 662 C CA . GLY A 1 86 ? -27.857 9.717 -58.357 1.00 50.00 86 GLY A CA 1
ATOM 663 C C . GLY A 1 86 ? -26.983 10.088 -59.539 1.00 50.00 86 GLY A C 1
ATOM 664 O O . GLY A 1 86 ? -26.404 11.192 -59.502 1.00 50.00 86 GLY A O 1
#